Protein AF-A0A3M0XU41-F1 (afdb_monomer)

Mean predicted aligned error: 3.39 Å

Sequence (127 aa):
TLVYRAGGLLGAGFAAAAPRLRTIQAGTVPRFDPAATPPTLIFWAAAWGLRTGDHEEMRLIGPNGQVLTRAHATVPGDRAEWLRYIGRPRPPGGWPRGRYRGLYRVTRTTEAGRVTITETAVEMTVP

Structure (mmCIF, N/CA/C/O backbone):
data_AF-A0A3M0XU41-F1
#
_entry.id   AF-A0A3M0XU41-F1
#
loop_
_atom_site.group_PDB
_atom_site.id
_atom_site.type_symbol
_atom_site.label_atom_id
_atom_site.label_alt_id
_atom_site.label_comp_id
_atom_site.label_asym_id
_atom_site.label_entity_id
_atom_site.label_seq_id
_atom_site.pdbx_PDB_ins_code
_atom_site.Cartn_x
_atom_site.Cartn_y
_atom_site.Cartn_z
_atom_site.occupancy
_atom_site.B_iso_or_equiv
_atom_site.auth_seq_id
_atom_site.auth_comp_id
_atom_site.auth_asym_id
_atom_site.auth_atom_id
_atom_site.pdbx_PDB_model_num
ATOM 1 N N . THR A 1 1 ? -30.105 -6.613 7.903 1.00 53.16 1 THR A N 1
ATOM 2 C CA . THR A 1 1 ? -29.559 -5.632 8.869 1.00 53.16 1 THR A CA 1
ATOM 3 C C . THR A 1 1 ? -28.230 -5.125 8.344 1.00 53.16 1 THR A C 1
ATOM 5 O O . THR A 1 1 ? -27.395 -5.946 7.986 1.00 53.16 1 THR A O 1
ATOM 8 N N . LEU A 1 2 ? -28.039 -3.808 8.220 1.00 52.44 2 LEU A N 1
ATOM 9 C CA . LEU A 1 2 ? -26.741 -3.229 7.851 1.00 52.44 2 LEU A CA 1
ATOM 10 C C . LEU A 1 2 ? -25.818 -3.299 9.072 1.00 52.44 2 LEU A C 1
ATOM 12 O O . LEU A 1 2 ? -26.105 -2.695 10.101 1.00 52.44 2 LEU A O 1
ATOM 16 N N . VAL A 1 3 ? -24.736 -4.068 8.972 1.00 71.25 3 VAL A N 1
ATOM 17 C CA . VAL A 1 3 ? -23.711 -4.129 10.020 1.00 71.25 3 VAL A CA 1
ATOM 18 C C . VAL A 1 3 ? -22.915 -2.826 9.971 1.00 71.25 3 VAL A C 1
ATOM 20 O O . VAL A 1 3 ? -22.330 -2.499 8.936 1.00 71.25 3 VAL A O 1
ATOM 23 N N . TYR A 1 4 ? -22.904 -2.073 11.071 1.00 71.31 4 TYR A N 1
ATOM 24 C CA . TYR A 1 4 ? -22.097 -0.861 11.190 1.00 71.31 4 TYR A CA 1
ATOM 25 C C . TYR A 1 4 ? -20.610 -1.182 10.981 1.00 71.31 4 TYR A C 1
ATOM 27 O O . TYR A 1 4 ? -20.080 -2.127 11.567 1.00 71.31 4 TYR A O 1
ATOM 35 N N . ARG A 1 5 ? -19.928 -0.377 10.159 1.00 76.62 5 ARG A N 1
ATOM 36 C CA . ARG A 1 5 ? -18.479 -0.463 9.945 1.00 76.62 5 ARG A CA 1
ATOM 37 C C . ARG A 1 5 ? -17.820 0.775 10.532 1.00 76.62 5 ARG A C 1
ATOM 39 O O . ARG A 1 5 ? -18.055 1.883 10.066 1.00 76.62 5 ARG A O 1
ATOM 46 N N . ALA A 1 6 ? -16.975 0.569 11.538 1.00 81.62 6 ALA A N 1
ATOM 47 C CA . ALA A 1 6 ? -16.275 1.638 12.251 1.00 81.62 6 ALA A CA 1
ATOM 48 C C . ALA A 1 6 ? -15.100 2.257 11.464 1.00 81.62 6 ALA A C 1
ATOM 50 O O . ALA A 1 6 ? -14.352 3.052 12.030 1.00 81.62 6 ALA A O 1
ATOM 51 N N . GLY A 1 7 ? -14.915 1.839 10.211 1.00 92.31 7 GLY A N 1
ATOM 52 C CA . GLY A 1 7 ? -13.873 2.242 9.276 1.00 92.31 7 GLY A CA 1
ATOM 53 C C . GLY A 1 7 ? -13.804 1.252 8.110 1.00 92.31 7 GLY A C 1
ATOM 54 O O . GLY A 1 7 ? -14.484 0.220 8.119 1.00 92.31 7 GLY A O 1
ATOM 55 N N . GLY A 1 8 ? -12.999 1.555 7.096 1.00 94.75 8 GLY A N 1
ATOM 56 C CA . GLY A 1 8 ? -12.858 0.678 5.936 1.00 94.75 8 GLY A CA 1
ATOM 57 C C . GLY A 1 8 ? -11.866 1.179 4.896 1.00 94.75 8 GLY A C 1
ATOM 58 O O . GLY A 1 8 ? -11.258 2.235 5.052 1.00 94.75 8 GLY A O 1
ATOM 59 N N . LEU A 1 9 ? -11.705 0.411 3.819 1.00 96.19 9 LEU A N 1
ATOM 60 C CA . LEU A 1 9 ? -10.854 0.773 2.687 1.00 96.19 9 LEU A CA 1
ATOM 61 C C . LEU A 1 9 ? -11.561 1.781 1.768 1.00 96.19 9 LEU A C 1
ATOM 63 O O . LEU A 1 9 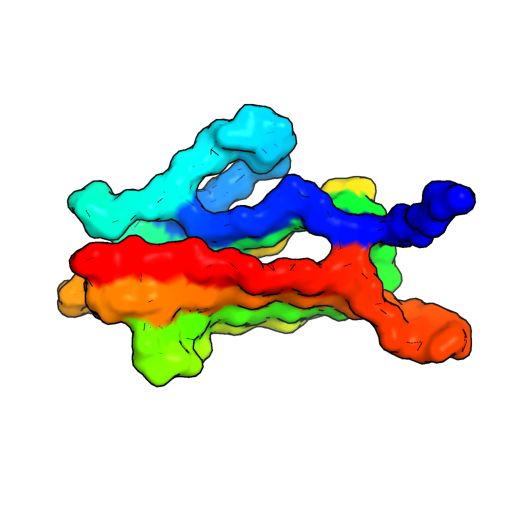? -12.718 1.578 1.405 1.00 96.19 9 LEU A O 1
ATOM 67 N N . LEU A 1 10 ? -10.846 2.826 1.352 1.00 95.81 10 LEU A N 1
ATOM 68 C CA . LEU A 1 10 ? -11.225 3.703 0.236 1.00 95.81 10 LEU A CA 1
ATOM 69 C C . LEU A 1 10 ? -10.660 3.183 -1.090 1.00 95.81 10 LEU A C 1
ATOM 71 O O . LEU A 1 10 ? -11.334 3.203 -2.113 1.00 95.81 10 LEU A O 1
ATOM 75 N N . GLY A 1 11 ? -9.423 2.690 -1.077 1.00 97.12 11 GLY A N 1
ATOM 76 C CA . GLY A 1 11 ? -8.796 2.059 -2.232 1.00 97.12 11 GLY A CA 1
ATOM 77 C C . GLY A 1 11 ? -7.363 1.642 -1.937 1.00 97.12 11 GLY A C 1
ATOM 78 O O . GLY A 1 11 ? -6.773 2.074 -0.950 1.00 97.12 11 GLY A O 1
ATOM 79 N N . ALA A 1 12 ? -6.791 0.807 -2.797 1.00 98.12 12 ALA A N 1
ATOM 80 C CA . ALA A 1 12 ? -5.379 0.455 -2.751 1.00 98.12 12 ALA A CA 1
ATOM 81 C C . ALA A 1 12 ? -4.874 0.118 -4.153 1.00 98.12 12 ALA A C 1
ATOM 83 O O . ALA A 1 12 ? -5.649 -0.304 -5.014 1.00 98.12 12 ALA A O 1
ATOM 84 N N . GLY A 1 13 ? -3.574 0.280 -4.385 1.00 98.06 13 GLY A N 1
ATOM 85 C CA . GLY A 1 13 ? -2.993 -0.024 -5.685 1.00 98.06 13 GLY A CA 1
ATOM 86 C C . GLY A 1 13 ? -1.509 0.283 -5.795 1.00 98.06 13 GLY A C 1
ATOM 87 O O . GLY A 1 13 ? -0.840 0.633 -4.822 1.00 98.06 13 GLY A O 1
ATOM 88 N N . PHE A 1 14 ? -1.008 0.155 -7.021 1.00 98.44 14 PHE A N 1
ATOM 89 C CA . PHE A 1 14 ? 0.368 0.476 -7.375 1.00 98.44 14 PHE A CA 1
ATOM 90 C C . PHE A 1 14 ? 0.416 1.703 -8.278 1.00 98.44 14 PHE A C 1
ATOM 92 O O . PHE A 1 14 ? -0.408 1.840 -9.184 1.00 98.44 14 PHE A O 1
ATOM 99 N N . ALA A 1 15 ? 1.391 2.575 -8.044 1.00 98.06 15 ALA A N 1
ATOM 100 C CA . ALA A 1 15 ? 1.615 3.783 -8.830 1.00 98.06 15 ALA A CA 1
ATOM 101 C C . ALA A 1 15 ? 3.116 4.081 -8.964 1.00 98.06 15 ALA A C 1
ATOM 103 O O . ALA A 1 15 ? 3.938 3.583 -8.193 1.00 98.06 15 ALA A O 1
ATOM 104 N N . ALA A 1 16 ? 3.473 4.906 -9.949 1.00 97.12 16 ALA A N 1
ATOM 105 C CA . ALA A 1 16 ? 4.844 5.393 -10.135 1.00 97.12 16 ALA A CA 1
ATOM 106 C C . ALA A 1 16 ? 5.198 6.572 -9.203 1.00 97.12 16 ALA A C 1
ATOM 108 O O . ALA A 1 16 ? 6.371 6.863 -8.974 1.00 97.12 16 ALA A O 1
ATOM 109 N N . ALA A 1 17 ? 4.181 7.248 -8.663 1.00 95.62 17 ALA A N 1
ATOM 110 C CA . ALA A 1 17 ? 4.292 8.384 -7.754 1.00 95.62 17 ALA A CA 1
ATOM 111 C C . ALA A 1 17 ? 3.220 8.283 -6.658 1.00 95.62 17 ALA A C 1
ATOM 113 O O . ALA A 1 17 ? 2.189 7.635 -6.849 1.00 95.62 17 ALA A O 1
ATOM 114 N N . ALA A 1 18 ? 3.470 8.902 -5.501 1.00 95.31 18 ALA A N 1
ATOM 115 C CA . ALA A 1 18 ? 2.506 8.904 -4.409 1.00 95.31 18 ALA A CA 1
ATOM 116 C C . ALA A 1 18 ? 1.223 9.631 -4.859 1.00 95.31 18 ALA A C 1
ATOM 118 O O . ALA A 1 18 ? 1.309 10.777 -5.316 1.00 95.31 18 ALA A O 1
ATOM 119 N N . PRO A 1 19 ? 0.041 8.994 -4.766 1.00 96.62 19 PRO A N 1
ATOM 120 C CA . PRO A 1 19 ? -1.208 9.643 -5.142 1.00 96.62 19 PRO A CA 1
ATOM 121 C C . PRO A 1 19 ? -1.602 10.716 -4.120 1.00 96.62 19 PRO A C 1
ATOM 123 O O . PRO A 1 19 ? -1.024 10.833 -3.041 1.00 96.62 19 PRO A O 1
ATOM 126 N N . ARG A 1 20 ? -2.639 11.487 -4.449 1.00 96.75 20 ARG A N 1
ATOM 127 C CA . ARG A 1 20 ? -3.324 12.386 -3.507 1.00 96.75 20 ARG A CA 1
ATOM 128 C C . ARG A 1 20 ? -4.709 11.816 -3.190 1.00 96.75 20 ARG A C 1
ATOM 130 O O . ARG A 1 20 ? -5.291 11.132 -4.029 1.00 96.75 20 ARG A O 1
ATOM 137 N N . LEU A 1 21 ? -5.286 12.143 -2.031 1.00 95.19 21 LEU A N 1
ATOM 138 C CA . LEU A 1 21 ? -6.644 11.687 -1.676 1.00 95.19 21 LEU A CA 1
ATOM 139 C C . LEU A 1 21 ? -7.678 12.039 -2.758 1.00 95.19 21 LEU A C 1
ATOM 141 O O . LEU A 1 21 ? -8.398 11.158 -3.216 1.00 95.19 21 LEU A O 1
ATOM 145 N N . ARG A 1 22 ? -7.639 13.270 -3.289 1.00 95.44 22 ARG A N 1
ATOM 146 C CA . ARG A 1 22 ? -8.482 13.702 -4.421 1.00 95.44 22 ARG A CA 1
ATOM 147 C C . ARG A 1 22 ? -8.422 12.751 -5.621 1.00 95.44 22 ARG A C 1
ATOM 149 O O . ARG A 1 22 ? -9.446 12.468 -6.230 1.00 95.44 22 ARG A O 1
ATOM 156 N N . THR A 1 23 ? -7.229 12.289 -6.006 1.00 95.88 23 THR A N 1
ATOM 157 C CA . THR A 1 23 ? -7.085 11.402 -7.176 1.00 95.88 23 THR A CA 1
ATOM 158 C C . THR A 1 23 ? -7.619 10.002 -6.891 1.00 95.88 23 THR A C 1
ATOM 160 O O . THR A 1 23 ? -8.113 9.346 -7.801 1.00 95.88 23 THR A O 1
ATOM 163 N N . ILE A 1 24 ? -7.556 9.558 -5.631 1.00 95.69 24 ILE A N 1
ATOM 164 C CA . ILE A 1 24 ? -8.119 8.276 -5.190 1.00 95.69 24 ILE A CA 1
ATOM 165 C C . ILE A 1 24 ? -9.645 8.339 -5.228 1.00 95.69 24 ILE A C 1
ATOM 167 O O . ILE A 1 24 ? -10.264 7.490 -5.858 1.00 95.69 24 ILE A O 1
ATOM 171 N N . GLN A 1 25 ? -10.239 9.375 -4.633 1.00 92.75 25 GLN A N 1
ATOM 172 C CA . GLN A 1 25 ? -11.690 9.594 -4.625 1.00 92.75 25 GLN A CA 1
ATOM 173 C C . GLN A 1 25 ? -12.265 9.710 -6.042 1.00 92.75 25 GLN A C 1
ATOM 175 O O . GLN A 1 25 ? -13.322 9.161 -6.331 1.00 92.75 25 GLN A O 1
ATOM 180 N N . ALA A 1 26 ? -11.549 10.390 -6.941 1.00 94.75 26 ALA A N 1
ATOM 181 C CA . ALA A 1 26 ? -11.947 10.517 -8.339 1.00 94.75 26 ALA A CA 1
ATOM 182 C C . ALA A 1 26 ? -11.702 9.243 -9.173 1.00 94.75 26 ALA A C 1
ATOM 184 O O . ALA A 1 26 ? -12.075 9.213 -10.342 1.00 94.75 26 ALA A O 1
ATOM 185 N N . GLY A 1 27 ? -11.029 8.221 -8.630 1.00 94.25 27 GLY A N 1
ATOM 186 C CA . GLY A 1 27 ? -10.668 7.011 -9.378 1.00 94.25 27 GLY A CA 1
ATOM 187 C C . GLY A 1 27 ? -9.645 7.249 -10.496 1.00 94.25 27 GLY A C 1
ATOM 188 O O . GLY A 1 27 ? -9.571 6.468 -11.439 1.00 94.25 27 GLY A O 1
ATOM 189 N N . THR A 1 28 ? -8.855 8.322 -10.410 1.00 95.62 28 THR A N 1
ATOM 190 C CA . THR A 1 28 ? -7.939 8.779 -11.473 1.00 95.62 28 THR A CA 1
ATOM 191 C C . THR A 1 28 ? -6.466 8.514 -11.175 1.00 95.62 28 THR A C 1
ATOM 193 O O . THR A 1 28 ? -5.595 9.051 -11.857 1.00 95.62 28 THR A O 1
ATOM 196 N N . VAL A 1 29 ? -6.149 7.699 -10.162 1.00 95.94 29 VAL A N 1
ATOM 197 C CA . VAL A 1 29 ? -4.759 7.309 -9.880 1.00 95.94 29 VAL A CA 1
ATOM 198 C C . VAL A 1 29 ? -4.198 6.534 -11.077 1.00 95.94 29 VAL A C 1
ATOM 200 O O . VAL A 1 29 ? -4.727 5.463 -11.395 1.00 95.94 29 VAL A O 1
ATOM 203 N N . PRO A 1 30 ? -3.124 7.019 -11.729 1.00 94.00 30 PRO A N 1
ATOM 204 C CA . PRO A 1 30 ? -2.494 6.280 -12.811 1.00 94.00 30 PRO A CA 1
ATOM 205 C C . PRO A 1 30 ? -1.998 4.931 -12.301 1.00 94.00 30 PRO A C 1
ATOM 207 O O . PRO A 1 30 ? -1.297 4.855 -11.285 1.00 94.00 30 PRO A O 1
ATOM 210 N N . ARG A 1 31 ? -2.357 3.862 -13.014 1.00 93.19 31 ARG A N 1
ATOM 211 C CA . ARG A 1 31 ? -1.811 2.533 -12.737 1.00 93.19 31 ARG A CA 1
ATOM 212 C C . ARG A 1 31 ? -0.312 2.554 -13.003 1.00 93.19 31 ARG A C 1
ATOM 214 O O . ARG A 1 31 ? 0.157 3.230 -13.915 1.00 93.19 31 ARG A O 1
ATOM 221 N N . PHE A 1 32 ? 0.435 1.808 -12.202 1.00 96.38 32 PHE A N 1
ATOM 222 C CA . PHE A 1 32 ? 1.845 1.593 -12.475 1.00 96.38 32 PHE A CA 1
ATOM 223 C C . PHE A 1 32 ? 2.021 0.901 -13.832 1.00 96.38 32 PHE A C 1
ATOM 225 O O . PHE A 1 32 ? 1.475 -0.178 -14.057 1.00 96.38 32 PHE A O 1
ATOM 232 N N . ASP A 1 33 ? 2.802 1.526 -14.706 1.00 94.50 33 ASP A N 1
ATOM 233 C CA . ASP A 1 33 ? 3.198 0.975 -15.995 1.00 94.50 33 ASP A CA 1
ATOM 234 C C . ASP A 1 33 ? 4.703 0.656 -15.969 1.00 94.50 33 ASP A C 1
ATOM 236 O O . ASP A 1 33 ? 5.523 1.578 -15.906 1.00 94.50 33 ASP A O 1
ATOM 240 N N . PRO A 1 34 ? 5.103 -0.628 -16.005 1.00 89.69 34 PRO A N 1
ATOM 241 C CA . PRO A 1 34 ? 6.509 -1.012 -16.058 1.00 89.69 34 PRO A CA 1
ATOM 242 C C . PRO A 1 34 ? 7.230 -0.532 -17.330 1.00 89.69 34 PRO A C 1
ATOM 244 O O . PRO A 1 34 ? 8.445 -0.303 -17.270 1.00 89.69 34 PRO A O 1
ATOM 247 N N . ALA A 1 35 ? 6.508 -0.379 -18.450 1.00 90.25 35 ALA A N 1
ATOM 248 C CA . ALA A 1 35 ? 7.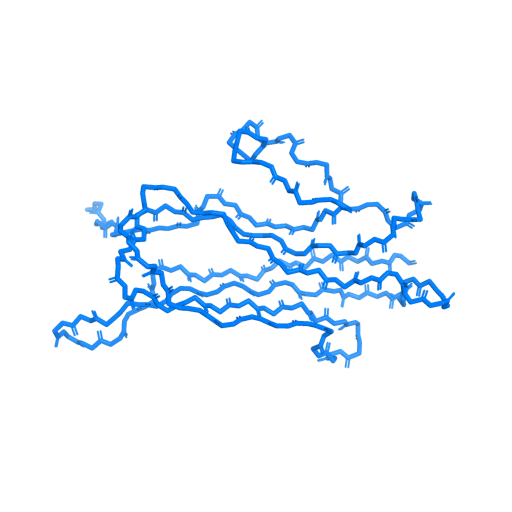058 0.009 -19.751 1.00 90.25 35 ALA A CA 1
ATOM 249 C C . ALA A 1 35 ? 7.489 1.481 -19.785 1.00 90.25 35 ALA A C 1
ATOM 251 O O . ALA A 1 35 ? 8.498 1.808 -20.403 1.00 90.25 35 ALA A O 1
ATOM 252 N N . ALA A 1 36 ? 6.820 2.345 -19.017 1.00 92.38 36 ALA A N 1
ATOM 253 C CA . ALA A 1 36 ? 7.210 3.742 -18.809 1.00 92.38 36 ALA A CA 1
ATOM 254 C C . ALA A 1 36 ? 8.511 3.915 -17.993 1.00 92.38 36 ALA A C 1
ATOM 256 O O . ALA A 1 36 ? 8.929 5.030 -17.688 1.00 92.38 36 ALA A O 1
ATOM 257 N N . THR A 1 37 ? 9.168 2.817 -17.607 1.00 89.81 37 THR A N 1
ATOM 258 C CA . THR A 1 37 ? 10.411 2.799 -16.822 1.00 89.81 37 THR A CA 1
ATOM 259 C C . THR A 1 37 ? 10.386 3.646 -15.537 1.00 89.81 37 THR A C 1
ATOM 261 O O . THR A 1 37 ? 11.345 4.360 -15.247 1.00 89.81 37 THR A O 1
ATOM 264 N N . PRO A 1 38 ? 9.326 3.560 -14.712 1.00 93.94 38 PRO A N 1
ATOM 265 C CA . PRO A 1 38 ? 9.156 4.459 -13.578 1.00 93.94 38 PRO A CA 1
ATOM 266 C C . PRO A 1 38 ? 10.303 4.314 -12.564 1.00 93.94 38 PRO A C 1
ATOM 268 O O . PRO A 1 38 ? 10.754 3.185 -12.313 1.00 93.94 38 PRO A O 1
ATOM 271 N N . PRO A 1 39 ? 10.752 5.426 -11.948 1.00 95.19 39 PRO A N 1
ATOM 272 C CA . PRO A 1 39 ? 11.895 5.432 -11.034 1.00 95.19 39 PRO A CA 1
ATOM 273 C C . PRO A 1 39 ? 11.584 4.772 -9.687 1.00 95.19 39 PRO 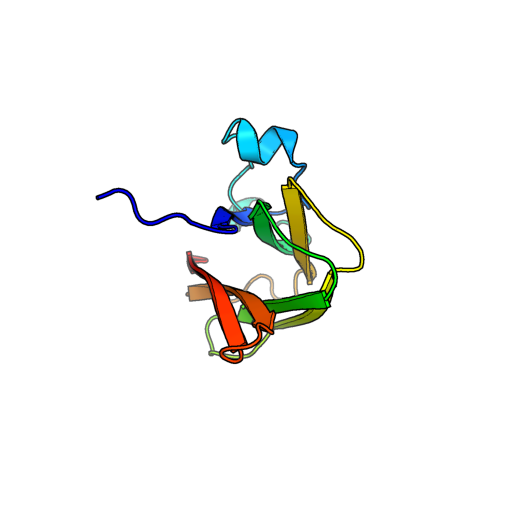A C 1
ATOM 275 O O . PRO A 1 39 ? 12.503 4.372 -8.976 1.00 95.19 39 PRO A O 1
ATOM 278 N N . THR A 1 40 ? 10.303 4.628 -9.340 1.00 97.31 40 THR A N 1
ATOM 279 C CA . THR A 1 40 ? 9.853 4.066 -8.065 1.00 97.31 40 THR A CA 1
ATOM 280 C C . THR A 1 40 ? 8.591 3.242 -8.282 1.00 97.31 40 THR A C 1
ATOM 282 O O . THR A 1 40 ? 7.686 3.660 -8.999 1.00 97.31 40 THR A O 1
ATOM 285 N N . LEU A 1 41 ? 8.514 2.084 -7.631 1.00 97.69 41 LEU A N 1
ATOM 286 C CA . LEU A 1 41 ? 7.278 1.333 -7.447 1.00 97.69 41 LEU A CA 1
ATOM 287 C C . LEU A 1 41 ? 6.693 1.702 -6.088 1.00 97.69 41 LEU A C 1
ATOM 289 O O . LEU A 1 41 ? 7.311 1.435 -5.055 1.00 97.69 41 LEU A O 1
ATOM 293 N N . ILE A 1 42 ? 5.510 2.310 -6.088 1.00 98.19 42 ILE A N 1
ATOM 294 C CA . ILE A 1 42 ? 4.799 2.703 -4.874 1.00 98.19 42 ILE A CA 1
ATOM 295 C C . ILE A 1 42 ? 3.582 1.811 -4.699 1.00 98.19 42 ILE A C 1
ATOM 297 O O . ILE A 1 42 ? 2.757 1.713 -5.602 1.00 98.19 42 ILE A O 1
ATOM 301 N N . PHE A 1 43 ? 3.458 1.204 -3.522 1.00 98.62 43 PHE A N 1
ATOM 302 C CA . PHE A 1 43 ? 2.208 0.621 -3.052 1.00 98.62 43 PHE A CA 1
ATOM 303 C C . PHE A 1 43 ? 1.523 1.629 -2.129 1.00 98.62 43 PHE A C 1
ATOM 305 O O . PHE A 1 43 ? 2.123 2.083 -1.151 1.00 98.62 43 PHE A O 1
ATOM 312 N N . TRP A 1 44 ? 0.284 1.988 -2.451 1.00 98.50 44 TRP A N 1
ATOM 313 C CA . TRP A 1 44 ? -0.527 2.929 -1.688 1.00 98.50 44 TRP A CA 1
ATOM 314 C C . TRP A 1 44 ? -1.823 2.269 -1.221 1.00 98.50 44 TRP A C 1
ATOM 316 O O . TRP A 1 44 ? -2.363 1.382 -1.885 1.00 98.50 44 TRP A O 1
ATOM 326 N N . ALA A 1 45 ? -2.331 2.736 -0.088 1.00 98.25 45 ALA A N 1
ATOM 327 C CA . ALA A 1 45 ? -3.642 2.385 0.426 1.00 98.25 45 ALA A CA 1
ATOM 328 C C . ALA A 1 45 ? -4.268 3.604 1.105 1.00 98.25 45 ALA A C 1
ATOM 330 O O . ALA A 1 45 ? -3.588 4.365 1.796 1.00 98.25 45 ALA A O 1
ATOM 331 N N . ALA A 1 46 ? -5.565 3.786 0.893 1.00 97.81 46 ALA A N 1
ATOM 332 C CA . ALA A 1 46 ? -6.367 4.775 1.581 1.00 97.81 46 ALA A CA 1
ATOM 333 C C . ALA A 1 46 ? -7.505 4.096 2.337 1.00 97.81 46 ALA A C 1
ATOM 335 O O . ALA A 1 46 ? -8.121 3.151 1.840 1.00 97.81 46 ALA A O 1
ATOM 336 N N . ALA A 1 47 ? -7.792 4.604 3.527 1.00 97.38 47 ALA A N 1
ATOM 337 C CA . ALA A 1 47 ? -8.832 4.123 4.419 1.00 97.38 47 ALA A CA 1
ATOM 338 C C . ALA A 1 47 ? -9.608 5.297 5.020 1.00 97.38 47 ALA A C 1
ATOM 340 O O . ALA A 1 47 ? -9.152 6.440 4.985 1.00 97.38 47 ALA A O 1
ATOM 341 N N . TRP A 1 48 ? -10.775 5.006 5.579 1.00 96.69 48 TRP A N 1
ATOM 342 C CA . TRP A 1 48 ? -11.614 5.971 6.276 1.00 96.69 48 TRP A CA 1
ATOM 343 C C . TRP A 1 48 ? -11.975 5.479 7.677 1.00 96.69 48 TRP A C 1
ATOM 345 O O . TRP A 1 48 ? -11.970 4.273 7.943 1.00 96.69 48 TRP A O 1
ATOM 355 N N . GLY A 1 49 ? -12.287 6.417 8.572 1.00 96.38 49 GLY A N 1
ATOM 356 C CA . GLY A 1 49 ? -12.714 6.117 9.943 1.00 96.38 49 GLY A CA 1
ATOM 357 C C . GLY A 1 49 ? -11.618 5.514 10.829 1.00 96.38 49 GLY A C 1
ATOM 358 O O . GLY A 1 49 ? -11.917 4.711 11.718 1.00 96.38 49 GLY A O 1
ATOM 359 N N . LEU A 1 50 ? -10.349 5.863 10.595 1.00 97.12 50 LEU A N 1
ATOM 360 C CA . LEU A 1 50 ? -9.266 5.432 11.481 1.00 97.12 50 LEU A CA 1
ATOM 361 C C . LEU A 1 50 ? -9.260 6.277 12.758 1.00 97.12 50 LEU A C 1
ATOM 363 O O . LEU A 1 50 ? -9.603 7.459 12.738 1.00 97.12 50 LEU A O 1
ATOM 367 N N . ARG A 1 51 ? -8.879 5.664 13.873 1.00 97.00 51 ARG A N 1
ATOM 368 C CA . ARG A 1 51 ? -8.821 6.297 15.192 1.00 97.00 51 ARG A CA 1
ATOM 369 C C . ARG A 1 51 ? -7.390 6.382 15.680 1.00 97.00 51 ARG A C 1
ATOM 371 O O . ARG A 1 51 ? -6.533 5.585 15.296 1.00 97.00 51 ARG A O 1
ATOM 378 N N . THR A 1 52 ? -7.162 7.332 16.572 1.00 97.31 52 THR A N 1
ATOM 379 C CA . THR A 1 52 ? -5.934 7.417 17.359 1.00 97.31 52 THR A CA 1
ATOM 380 C C . THR A 1 52 ? -5.630 6.061 17.995 1.00 97.31 52 THR A C 1
ATOM 382 O O . THR A 1 52 ? -6.501 5.458 18.619 1.00 97.31 52 THR A O 1
ATOM 385 N N . GLY A 1 53 ? -4.404 5.566 17.832 1.00 97.12 53 GLY A N 1
ATOM 386 C CA . GLY A 1 53 ? -4.003 4.267 18.377 1.00 97.12 53 GLY A CA 1
ATOM 387 C C . GLY A 1 53 ? -4.236 3.067 17.452 1.00 97.12 53 GLY A C 1
ATOM 388 O O . GLY A 1 53 ? -3.742 1.985 17.761 1.00 97.12 53 GLY A O 1
ATOM 389 N N . ASP A 1 54 ? -4.921 3.228 16.312 1.00 98.12 54 ASP A N 1
ATOM 390 C CA . ASP A 1 54 ? -5.011 2.158 15.312 1.00 98.12 54 ASP A CA 1
ATOM 391 C C . ASP A 1 54 ? -3.610 1.771 14.817 1.00 98.12 54 ASP A C 1
ATOM 393 O O . ASP A 1 54 ? -2.763 2.631 14.565 1.00 98.12 54 ASP A O 1
ATOM 397 N N . HIS A 1 55 ? -3.368 0.472 14.647 1.00 98.06 55 HIS A N 1
ATOM 398 C CA . HIS A 1 55 ? -2.105 -0.059 14.144 1.00 98.06 55 HIS A CA 1
ATOM 399 C C . HIS A 1 55 ? -2.212 -0.362 12.654 1.00 98.06 55 HIS A C 1
ATOM 401 O O . HIS A 1 55 ? -3.031 -1.184 12.236 1.00 98.06 55 HIS A O 1
ATOM 407 N N . GLU A 1 56 ? -1.351 0.276 11.874 1.00 97.12 56 GLU A N 1
ATOM 408 C CA . GLU A 1 56 ? -1.254 0.164 10.425 1.00 97.12 56 GLU A CA 1
ATOM 409 C C . GLU A 1 56 ? -0.034 -0.671 10.023 1.00 97.12 56 GLU A C 1
ATOM 411 O O . GLU A 1 56 ? 1.074 -0.439 10.510 1.00 97.12 56 GLU A O 1
ATOM 416 N N . GLU A 1 57 ? -0.227 -1.597 9.083 1.00 98.44 57 GLU A N 1
ATOM 417 C CA . GLU A 1 57 ? 0.830 -2.402 8.477 1.00 98.44 57 GLU A CA 1
ATOM 418 C C . GLU A 1 57 ? 0.750 -2.358 6.949 1.00 98.44 57 GLU A C 1
ATOM 420 O O . GLU A 1 57 ? -0.311 -2.565 6.355 1.00 98.44 57 GLU A O 1
ATOM 425 N N . MET A 1 58 ? 1.898 -2.143 6.303 1.00 98.62 58 MET A N 1
ATOM 426 C CA . MET A 1 58 ? 2.050 -2.200 4.850 1.00 98.62 58 MET A CA 1
ATOM 427 C C . MET A 1 58 ? 3.203 -3.115 4.455 1.00 98.62 58 MET A C 1
ATOM 429 O O . MET A 1 58 ? 4.286 -3.040 5.039 1.00 98.62 58 MET A O 1
ATOM 433 N N . ARG A 1 59 ? 3.022 -3.918 3.403 1.00 98.75 59 ARG A N 1
ATOM 434 C CA . ARG A 1 59 ? 4.104 -4.692 2.774 1.00 98.75 59 ARG A CA 1
ATOM 435 C C . ARG A 1 59 ? 4.022 -4.614 1.257 1.00 98.75 59 ARG A C 1
ATOM 437 O O . ARG A 1 59 ? 2.950 -4.792 0.691 1.00 98.75 59 ARG A O 1
ATOM 444 N N . LEU A 1 60 ? 5.171 -4.405 0.621 1.00 98.62 60 LEU A N 1
ATOM 445 C CA . LEU A 1 60 ? 5.372 -4.560 -0.816 1.00 98.62 60 LEU A CA 1
ATOM 446 C C . LEU A 1 60 ? 6.253 -5.787 -1.038 1.00 98.62 60 LEU A C 1
ATOM 448 O O . LEU A 1 60 ? 7.382 -5.840 -0.550 1.00 98.62 60 LEU A O 1
ATOM 452 N N . ILE A 1 61 ? 5.728 -6.768 -1.758 1.00 98.75 61 ILE A N 1
ATOM 453 C CA . ILE A 1 61 ? 6.333 -8.082 -1.957 1.00 98.75 61 ILE A CA 1
ATOM 454 C C . ILE A 1 61 ? 6.655 -8.253 -3.441 1.00 98.75 61 ILE A C 1
ATOM 456 O O . ILE A 1 61 ? 5.818 -7.960 -4.295 1.00 98.75 61 ILE A O 1
ATOM 460 N N . GLY A 1 62 ? 7.875 -8.701 -3.729 1.00 97.75 62 GLY A N 1
ATOM 461 C CA . GLY A 1 62 ? 8.359 -8.975 -5.077 1.00 97.75 62 GLY A CA 1
ATOM 462 C C . GLY A 1 62 ? 7.964 -10.363 -5.599 1.00 97.75 62 GLY A C 1
ATOM 463 O O . GLY A 1 62 ? 7.421 -11.181 -4.853 1.00 97.75 62 GLY A O 1
ATOM 464 N N . PRO A 1 63 ? 8.285 -10.664 -6.867 1.00 97.44 63 PRO A N 1
ATOM 465 C CA . PRO A 1 63 ? 7.875 -11.897 -7.548 1.00 97.44 63 PRO A CA 1
ATOM 466 C C . PRO A 1 63 ? 8.460 -13.183 -6.966 1.00 97.44 63 PRO A C 1
ATOM 468 O O . PRO A 1 63 ? 7.865 -14.244 -7.113 1.00 97.44 63 PRO A O 1
ATOM 471 N N . ASN A 1 64 ? 9.583 -13.092 -6.257 1.00 95.19 64 ASN A N 1
ATOM 472 C CA . ASN A 1 64 ? 10.199 -14.203 -5.532 1.00 95.19 64 ASN A CA 1
ATOM 473 C C . ASN A 1 64 ? 9.650 -14.382 -4.100 1.00 95.19 64 ASN A C 1
ATOM 475 O O . ASN A 1 64 ? 10.194 -15.166 -3.330 1.00 95.19 64 ASN A O 1
ATOM 479 N N . GLY A 1 65 ? 8.625 -13.620 -3.704 1.00 96.25 65 GLY A N 1
ATOM 480 C CA . GLY A 1 65 ? 8.076 -13.636 -2.346 1.00 96.25 65 GLY A CA 1
ATOM 481 C C . GLY A 1 65 ? 8.853 -12.795 -1.324 1.00 96.25 65 GLY A C 1
ATOM 482 O O . GLY A 1 65 ? 8.424 -12.689 -0.175 1.00 96.25 65 GLY A O 1
ATOM 483 N N . GLN A 1 66 ? 9.956 -12.146 -1.714 1.00 97.00 66 GLN A N 1
ATOM 484 C CA . GLN A 1 66 ? 10.719 -11.271 -0.826 1.00 97.00 66 GLN A CA 1
ATOM 485 C C . GLN A 1 66 ? 9.945 -9.987 -0.507 1.00 97.00 66 GLN A C 1
ATOM 487 O O . GLN A 1 66 ? 9.404 -9.328 -1.396 1.00 97.00 66 GLN A O 1
ATOM 492 N N . VAL A 1 67 ? 9.963 -9.567 0.761 1.00 98.06 67 VAL A N 1
ATOM 493 C CA . VAL A 1 67 ? 9.485 -8.238 1.166 1.00 98.06 67 VAL A CA 1
ATOM 494 C C . VAL A 1 67 ? 10.486 -7.179 0.694 1.00 98.06 67 VAL A C 1
ATOM 496 O O . VAL A 1 67 ? 11.584 -7.072 1.236 1.00 98.06 67 VAL A O 1
ATOM 499 N N . LEU A 1 68 ? 10.102 -6.387 -0.307 1.00 97.50 68 LEU A N 1
ATOM 500 C CA . LEU A 1 68 ? 10.925 -5.320 -0.886 1.00 97.50 68 LEU A CA 1
ATOM 501 C C . LEU A 1 68 ? 10.971 -4.078 0.006 1.00 97.50 68 LEU A C 1
ATOM 503 O O . LEU A 1 68 ? 11.988 -3.389 0.065 1.00 97.50 68 LEU A O 1
ATOM 507 N N . THR A 1 69 ? 9.851 -3.778 0.666 1.00 98.19 69 THR A N 1
ATOM 508 C CA . THR A 1 69 ? 9.726 -2.729 1.681 1.00 98.19 69 THR A CA 1
ATOM 509 C C . THR A 1 69 ? 8.491 -2.987 2.549 1.00 98.19 69 THR A C 1
ATOM 511 O O . THR A 1 69 ? 7.549 -3.668 2.128 1.00 98.19 69 THR A O 1
ATOM 514 N N . ARG A 1 70 ? 8.510 -2.483 3.784 1.00 98.31 70 ARG A N 1
ATOM 515 C CA . ARG A 1 70 ? 7.416 -2.595 4.754 1.00 98.31 70 ARG A CA 1
ATOM 516 C C . ARG A 1 70 ? 7.370 -1.370 5.655 1.00 98.31 70 ARG A C 1
ATOM 518 O O . ARG A 1 70 ? 8.399 -0.741 5.882 1.00 98.31 70 ARG A O 1
ATOM 525 N N . ALA A 1 71 ? 6.197 -1.079 6.196 1.00 98.06 71 ALA A N 1
ATOM 526 C CA . ALA A 1 71 ? 6.015 -0.052 7.212 1.00 98.06 71 ALA A CA 1
ATOM 527 C C . ALA A 1 71 ? 5.016 -0.527 8.266 1.00 98.06 71 ALA A C 1
ATOM 529 O O . ALA A 1 71 ? 4.035 -1.189 7.934 1.00 98.06 71 ALA A O 1
ATOM 530 N N . HIS A 1 72 ? 5.274 -0.150 9.516 1.00 97.06 72 HIS A N 1
ATOM 531 C CA . HIS A 1 72 ? 4.358 -0.312 10.638 1.00 97.06 72 HIS A CA 1
ATOM 532 C C . HIS A 1 72 ? 4.269 1.032 11.357 1.00 97.06 72 HIS A C 1
ATOM 534 O O . HIS A 1 72 ? 5.294 1.694 11.540 1.00 97.06 72 HIS A O 1
ATOM 540 N N . ALA A 1 73 ? 3.067 1.467 11.716 1.00 96.19 73 ALA A N 1
ATOM 541 C CA . ALA A 1 73 ? 2.869 2.727 12.421 1.00 96.19 73 ALA A CA 1
ATOM 542 C C . ALA A 1 73 ? 1.587 2.705 13.251 1.00 96.19 73 ALA A C 1
ATOM 544 O O . ALA A 1 73 ? 0.653 1.966 12.950 1.00 96.19 73 ALA A O 1
ATOM 545 N N . THR A 1 74 ? 1.539 3.568 14.259 1.00 97.50 74 THR A N 1
ATOM 546 C CA . THR A 1 74 ? 0.304 3.886 14.973 1.00 97.50 74 THR A CA 1
ATOM 547 C C . THR A 1 74 ? -0.292 5.160 14.388 1.00 97.50 74 THR A C 1
ATOM 549 O O . THR A 1 74 ? 0.432 6.123 14.124 1.00 97.50 74 THR A O 1
ATOM 552 N N . VAL A 1 75 ? -1.606 5.179 14.177 1.00 97.25 75 VAL A N 1
ATOM 553 C CA . VAL A 1 75 ? -2.323 6.361 13.700 1.00 97.25 75 VAL A CA 1
ATOM 554 C C . VAL A 1 75 ? -2.332 7.414 14.824 1.00 97.25 75 VAL A C 1
ATOM 556 O O . VAL A 1 75 ? -2.818 7.128 15.920 1.00 97.25 75 VAL A O 1
ATOM 559 N N . PRO A 1 76 ? -1.790 8.628 14.598 1.00 94.31 76 PRO A N 1
ATOM 560 C CA . PRO A 1 76 ? -1.516 9.587 15.677 1.00 94.31 76 PRO A CA 1
ATOM 561 C C . PRO A 1 76 ? -2.727 10.427 16.113 1.00 94.31 76 PRO A C 1
ATOM 563 O O . PRO A 1 76 ? -2.611 11.231 17.029 1.00 94.31 76 PRO A O 1
ATOM 566 N N . GLY A 1 77 ? -3.860 10.306 15.428 1.00 95.31 77 GLY A N 1
ATOM 567 C CA . GLY A 1 77 ? -5.048 11.129 15.638 1.00 95.31 77 GLY A CA 1
ATOM 568 C C . GLY A 1 77 ? -6.231 10.534 14.887 1.00 95.31 77 GLY A C 1
ATOM 569 O O . GLY A 1 77 ? -6.025 9.717 13.993 1.00 95.31 77 GLY A O 1
ATOM 570 N N . ASP A 1 78 ? -7.451 10.958 15.186 1.00 96.94 78 ASP A N 1
ATOM 571 C CA . ASP A 1 78 ? -8.623 10.477 14.455 1.00 96.94 78 ASP A CA 1
ATOM 572 C C . ASP A 1 78 ? -8.603 10.985 13.006 1.00 96.94 78 ASP A C 1
ATOM 574 O O . ASP A 1 78 ? -8.309 12.151 12.728 1.00 96.94 78 ASP A O 1
ATOM 578 N N . ARG A 1 79 ? -8.877 10.087 12.056 1.00 96.44 79 ARG A N 1
ATOM 579 C CA . ARG A 1 79 ? -8.797 10.349 10.617 1.00 96.44 79 ARG A CA 1
ATOM 580 C C . ARG A 1 79 ? -10.085 9.926 9.934 1.00 96.44 79 ARG A C 1
ATOM 582 O O . ARG A 1 79 ? -10.364 8.736 9.781 1.00 96.44 79 ARG A O 1
ATOM 589 N N . ALA A 1 80 ? -10.830 10.917 9.448 1.00 95.25 80 ALA A N 1
ATOM 590 C CA . ALA A 1 80 ? -11.945 10.675 8.539 1.00 95.25 80 ALA A CA 1
ATOM 591 C C . ALA A 1 80 ? -11.458 9.969 7.267 1.00 95.25 80 ALA A C 1
ATOM 593 O O . ALA A 1 80 ? -12.046 8.971 6.872 1.00 95.25 80 ALA A O 1
ATOM 594 N N . GLU A 1 81 ? -10.333 10.425 6.711 1.00 96.19 81 GLU A N 1
ATOM 595 C CA . GLU A 1 81 ? -9.627 9.797 5.597 1.00 96.19 81 GLU A CA 1
ATOM 596 C C . GLU A 1 81 ? -8.128 9.748 5.889 1.00 96.19 81 GLU A C 1
ATOM 598 O O . GLU A 1 81 ? -7.547 10.677 6.459 1.00 96.19 81 GLU A O 1
ATOM 603 N N . TRP A 1 82 ? -7.494 8.653 5.493 1.00 96.56 82 TRP A N 1
ATOM 604 C CA . TRP A 1 82 ? -6.085 8.392 5.729 1.00 96.56 82 TRP A CA 1
ATOM 605 C C . TRP A 1 82 ? -5.468 7.765 4.489 1.00 96.56 82 TRP A C 1
ATOM 607 O O . TRP A 1 82 ? -5.998 6.790 3.967 1.00 96.56 82 TRP A O 1
ATOM 617 N N . LEU A 1 83 ? -4.352 8.320 4.022 1.00 97.38 83 LEU A N 1
ATOM 618 C CA . LEU A 1 83 ? -3.574 7.790 2.907 1.00 97.38 83 LEU A CA 1
ATOM 619 C C . LEU A 1 83 ? -2.179 7.434 3.405 1.00 97.38 83 LEU A C 1
ATOM 621 O O . LEU A 1 83 ? -1.468 8.290 3.933 1.00 97.38 83 LEU A O 1
ATOM 625 N N . ARG A 1 84 ? -1.765 6.192 3.155 1.00 97.19 84 ARG A N 1
ATOM 626 C CA . ARG A 1 84 ? -0.402 5.724 3.384 1.00 97.19 84 ARG A CA 1
ATOM 627 C C . ARG A 1 84 ? 0.181 5.100 2.127 1.00 97.19 84 ARG A C 1
ATOM 629 O O . ARG A 1 84 ? -0.526 4.533 1.295 1.00 97.19 84 ARG A O 1
ATOM 636 N N . TYR A 1 85 ? 1.496 5.205 1.988 1.00 98.12 85 TYR A N 1
ATOM 637 C CA . TYR A 1 85 ? 2.231 4.544 0.926 1.00 98.12 85 TYR A CA 1
ATOM 638 C C . TYR A 1 85 ? 3.635 4.135 1.372 1.00 98.12 85 TYR A C 1
ATOM 640 O O . TYR A 1 85 ? 4.226 4.729 2.277 1.00 98.12 85 TYR A O 1
ATOM 648 N N . ILE A 1 86 ? 4.169 3.122 0.698 1.00 98.38 86 ILE A N 1
ATOM 649 C CA . ILE A 1 86 ? 5.562 2.676 0.781 1.00 98.38 86 ILE A CA 1
ATOM 650 C C . ILE A 1 86 ? 6.123 2.549 -0.633 1.00 98.38 86 ILE A C 1
ATOM 652 O O . ILE A 1 86 ? 5.394 2.224 -1.570 1.00 98.38 86 ILE A O 1
ATOM 656 N N . GLY A 1 87 ? 7.418 2.813 -0.792 1.00 96.88 87 GLY A N 1
ATOM 657 C CA . GLY A 1 87 ? 8.072 2.839 -2.096 1.00 96.88 87 GLY A CA 1
ATOM 658 C C . GLY A 1 87 ? 9.327 1.982 -2.142 1.00 96.88 87 GLY A C 1
ATOM 659 O O . GLY A 1 87 ? 10.062 1.874 -1.159 1.00 96.88 87 GLY A O 1
ATOM 660 N N . ARG A 1 88 ? 9.585 1.397 -3.309 1.00 97.44 88 ARG A N 1
ATOM 661 C CA . ARG A 1 88 ? 10.859 0.774 -3.661 1.00 97.44 88 ARG A CA 1
ATOM 662 C C . ARG A 1 88 ? 11.436 1.527 -4.862 1.00 97.44 88 ARG A C 1
ATOM 664 O O . ARG A 1 88 ? 10.738 1.607 -5.869 1.00 97.44 88 ARG A O 1
ATOM 671 N N . PRO A 1 89 ? 12.664 2.067 -4.796 1.00 97.19 89 PRO A N 1
ATOM 672 C CA . PRO A 1 89 ? 13.337 2.614 -5.973 1.00 97.19 89 PRO A CA 1
ATOM 673 C C . PRO A 1 89 ? 13.603 1.531 -7.022 1.00 97.19 89 PRO A C 1
ATOM 675 O O . PRO A 1 89 ? 13.806 0.361 -6.673 1.00 97.19 89 PRO A O 1
ATOM 678 N N . ARG A 1 90 ? 13.618 1.924 -8.297 1.00 95.12 90 ARG A N 1
ATOM 679 C CA . ARG A 1 90 ? 13.920 1.038 -9.423 1.00 95.12 90 ARG A CA 1
ATOM 680 C C . ARG A 1 90 ? 15.306 0.417 -9.227 1.00 95.12 90 ARG A C 1
ATOM 682 O O . ARG A 1 90 ? 16.281 1.153 -9.085 1.00 95.12 90 ARG A O 1
ATOM 689 N N . PRO A 1 91 ? 15.421 -0.920 -9.198 1.00 93.12 91 PRO A N 1
ATOM 690 C CA . PRO A 1 91 ? 16.722 -1.567 -9.097 1.00 93.12 91 PRO A CA 1
ATOM 691 C C . PRO A 1 91 ? 17.507 -1.406 -10.416 1.00 93.12 91 PRO A C 1
ATOM 693 O O . PRO A 1 91 ? 16.886 -1.249 -11.471 1.00 93.12 91 PRO A O 1
ATOM 696 N N . PRO A 1 92 ? 18.852 -1.499 -10.394 1.00 91.38 92 PRO A N 1
ATOM 697 C CA . PRO A 1 92 ? 19.685 -1.293 -11.585 1.00 91.38 92 PRO A CA 1
ATOM 698 C C . PRO A 1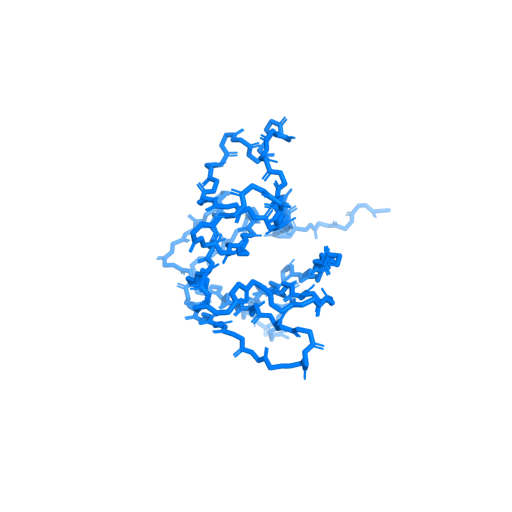 92 ? 19.311 -2.178 -12.785 1.00 91.38 92 PRO A C 1
ATOM 700 O O . PRO A 1 92 ? 19.306 -1.707 -13.915 1.00 91.38 92 PRO A O 1
ATOM 703 N N . GLY A 1 93 ? 18.919 -3.434 -12.542 1.00 90.25 93 GLY A N 1
ATOM 704 C CA . GLY A 1 93 ? 18.477 -4.377 -13.581 1.00 90.25 93 GLY A CA 1
ATOM 705 C C . GLY A 1 93 ? 17.039 -4.175 -14.079 1.00 90.25 93 GLY A C 1
ATOM 706 O O . GLY A 1 93 ? 16.530 -5.009 -14.821 1.00 90.25 93 GLY A O 1
ATOM 707 N N . GLY A 1 94 ? 16.361 -3.103 -13.658 1.00 92.25 94 GLY A N 1
ATOM 708 C CA . GLY A 1 94 ? 14.936 -2.905 -13.908 1.00 92.25 94 GLY A CA 1
ATOM 709 C C . GLY A 1 94 ? 14.053 -3.826 -13.067 1.00 92.25 94 GLY A C 1
ATOM 710 O O . GLY A 1 94 ? 14.531 -4.633 -12.274 1.00 92.25 94 GLY A O 1
ATOM 711 N N . TRP A 1 95 ? 12.738 -3.674 -13.195 1.00 94.50 95 TRP A N 1
ATOM 712 C CA . TRP A 1 95 ? 11.781 -4.438 -12.397 1.00 94.50 95 TRP A CA 1
ATOM 713 C C . TRP A 1 95 ? 11.835 -5.929 -12.748 1.00 94.50 95 TRP A C 1
ATOM 715 O O . TRP A 1 95 ? 11.557 -6.269 -13.899 1.00 94.50 95 TRP A O 1
ATOM 725 N N . PRO A 1 96 ? 12.140 -6.827 -11.788 1.00 95.19 96 PRO A N 1
ATOM 726 C CA . PRO A 1 96 ? 12.014 -8.259 -12.024 1.00 95.19 96 PRO A CA 1
ATOM 727 C C . PRO A 1 96 ? 10.615 -8.618 -12.533 1.00 95.19 96 PRO A C 1
ATOM 729 O O . PRO A 1 96 ? 9.620 -8.141 -11.981 1.00 95.19 96 PRO A O 1
ATOM 732 N N . ARG A 1 97 ? 10.546 -9.453 -13.572 1.00 96.12 97 ARG A N 1
ATOM 733 C CA . ARG A 1 97 ? 9.283 -9.943 -14.143 1.00 96.12 97 ARG A CA 1
ATOM 734 C C . ARG A 1 97 ? 8.528 -10.788 -13.121 1.00 96.12 97 ARG A C 1
ATOM 736 O O . ARG A 1 97 ? 9.132 -11.455 -12.281 1.00 96.12 97 ARG A O 1
ATOM 743 N N . GLY A 1 98 ? 7.206 -10.780 -13.221 1.00 97.25 98 GLY A N 1
ATOM 744 C CA . GLY A 1 98 ? 6.320 -11.585 -12.391 1.00 97.25 98 GLY A CA 1
ATOM 745 C C . GLY A 1 98 ? 5.440 -10.766 -11.455 1.00 97.25 98 GLY A C 1
ATOM 746 O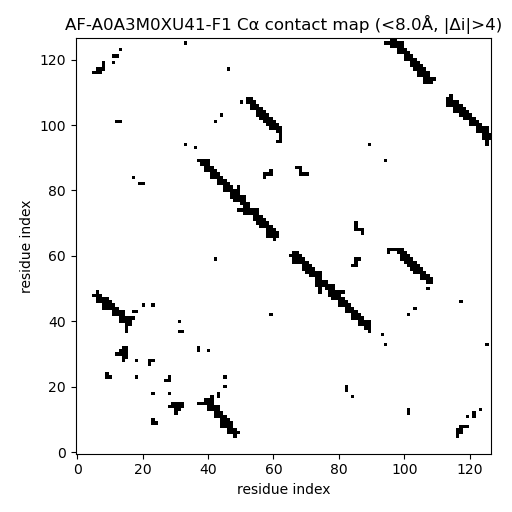 O . GLY A 1 98 ? 5.223 -9.565 -11.633 1.00 97.25 98 GLY A O 1
ATOM 747 N N . ARG A 1 99 ? 4.877 -11.460 -10.467 1.00 98.25 99 ARG A N 1
ATOM 748 C CA . ARG A 1 99 ? 3.786 -10.949 -9.641 1.00 98.25 99 ARG A CA 1
ATOM 749 C C . ARG A 1 99 ? 4.272 -10.224 -8.389 1.00 98.25 99 ARG A C 1
ATOM 751 O O . ARG A 1 99 ? 4.882 -10.820 -7.512 1.00 98.25 99 ARG A O 1
ATOM 758 N N . TYR A 1 100 ? 3.886 -8.968 -8.258 1.00 98.38 100 TYR A N 1
ATOM 759 C CA . TYR A 1 100 ? 4.070 -8.155 -7.063 1.00 98.38 100 TYR A CA 1
ATOM 760 C C . TYR A 1 100 ? 2.789 -8.150 -6.240 1.00 98.38 100 TYR A C 1
ATOM 762 O O . TYR A 1 100 ? 1.688 -8.193 -6.791 1.00 98.38 100 TYR A O 1
ATOM 770 N N . ARG A 1 101 ? 2.929 -8.079 -4.913 1.00 98.62 101 ARG A N 1
ATOM 771 C CA . ARG A 1 101 ? 1.794 -8.046 -3.981 1.00 98.62 101 ARG A CA 1
ATOM 772 C C . ARG A 1 101 ? 1.943 -6.887 -3.006 1.00 98.62 101 ARG A C 1
ATOM 774 O O . ARG A 1 101 ? 3.000 -6.708 -2.404 1.00 98.62 101 ARG A O 1
ATOM 781 N N . GLY A 1 102 ? 0.882 -6.108 -2.861 1.00 98.56 102 GLY A N 1
ATOM 782 C CA . GLY A 1 102 ? 0.746 -5.033 -1.892 1.00 98.56 102 GLY A CA 1
ATOM 783 C C . GLY A 1 102 ? -0.246 -5.471 -0.830 1.00 98.56 102 GLY A C 1
ATOM 784 O O . GLY A 1 102 ? -1.363 -5.855 -1.168 1.00 98.56 102 GLY A O 1
ATOM 785 N N . LEU A 1 103 ? 0.163 -5.459 0.434 1.00 98.69 103 LEU A N 1
ATOM 786 C CA . LEU A 1 103 ? -0.678 -5.851 1.563 1.00 98.69 103 LEU A CA 1
ATOM 787 C C . LEU A 1 103 ? -0.848 -4.666 2.500 1.00 98.69 103 LEU A C 1
ATOM 789 O O . LEU A 1 103 ? 0.152 -4.098 2.941 1.00 98.69 103 LEU A O 1
ATOM 793 N N . TYR A 1 104 ? -2.094 -4.337 2.818 1.00 98.69 104 TYR A N 1
ATOM 794 C CA . TYR A 1 104 ? -2.450 -3.296 3.772 1.00 98.69 104 TYR A CA 1
ATOM 795 C C . TYR A 1 104 ? -3.372 -3.864 4.840 1.00 98.69 104 TYR A C 1
ATOM 797 O O . TYR A 1 104 ? -4.369 -4.501 4.502 1.00 98.69 104 TYR A O 1
ATOM 805 N N . ARG A 1 105 ? -3.063 -3.619 6.112 1.00 98.38 105 ARG A N 1
ATOM 806 C CA . ARG A 1 105 ? -3.916 -4.004 7.236 1.00 98.38 105 ARG A CA 1
ATOM 807 C C . ARG A 1 105 ? -3.960 -2.885 8.265 1.00 98.38 105 ARG A C 1
ATOM 809 O O . ARG A 1 105 ? -2.926 -2.327 8.619 1.00 98.38 105 ARG A O 1
ATOM 816 N N . VAL A 1 106 ? -5.155 -2.618 8.782 1.00 98.25 106 VAL A N 1
ATOM 817 C CA . VAL A 1 106 ? -5.362 -1.778 9.962 1.00 98.25 106 VAL A CA 1
ATOM 818 C C . VAL A 1 106 ? -6.092 -2.579 11.023 1.00 98.25 106 VAL A C 1
ATOM 820 O O . VAL A 1 106 ? -7.125 -3.197 10.752 1.00 98.25 106 VAL A O 1
ATOM 823 N N . THR A 1 107 ? -5.566 -2.548 12.242 1.00 97.81 107 THR A N 1
ATOM 824 C CA . THR A 1 107 ? -6.186 -3.176 13.411 1.00 97.81 107 THR A CA 1
ATOM 825 C C . THR A 1 107 ? -6.425 -2.157 14.513 1.00 97.81 107 THR A C 1
ATOM 827 O O . THR A 1 107 ? -5.662 -1.205 14.662 1.00 97.81 107 THR A O 1
ATOM 830 N N . ARG A 1 108 ? -7.481 -2.371 15.295 1.00 96.44 108 ARG A N 1
ATOM 831 C CA . ARG A 1 108 ? -7.867 -1.525 16.426 1.00 96.44 108 ARG A CA 1
ATOM 832 C C . ARG A 1 108 ? -7.967 -2.372 17.678 1.00 96.44 108 ARG A C 1
ATOM 834 O O . ARG A 1 108 ? -8.588 -3.433 17.650 1.00 96.44 108 ARG A O 1
ATOM 841 N N . THR A 1 109 ? -7.388 -1.901 18.773 1.00 96.00 109 THR A N 1
ATOM 842 C CA . THR A 1 109 ? -7.625 -2.492 20.093 1.00 96.00 109 THR A CA 1
ATOM 843 C C . THR A 1 109 ? -8.928 -1.929 20.655 1.00 96.00 109 THR A C 1
ATOM 845 O O . THR A 1 109 ? -9.128 -0.718 20.682 1.00 96.00 109 THR A O 1
ATOM 848 N N . THR A 1 110 ? -9.826 -2.815 21.067 1.00 92.88 110 THR A N 1
ATOM 849 C CA . THR A 1 110 ? -11.106 -2.505 21.714 1.00 92.88 110 THR A CA 1
ATOM 850 C C . THR A 1 110 ? -11.179 -3.233 23.053 1.00 92.88 110 THR A C 1
ATOM 852 O O . THR A 1 110 ? -10.331 -4.080 23.336 1.00 92.88 110 THR A O 1
ATOM 855 N N . GLU A 1 111 ? -12.205 -2.960 23.857 1.00 92.31 111 GLU A N 1
ATOM 856 C CA . GLU A 1 111 ? -12.463 -3.701 25.103 1.00 92.31 111 GLU A CA 1
ATOM 857 C C . GLU A 1 111 ? -12.611 -5.214 24.865 1.00 92.31 111 GLU A C 1
ATOM 859 O O . GLU A 1 111 ? -12.157 -6.018 25.671 1.00 92.31 111 GLU A O 1
ATOM 864 N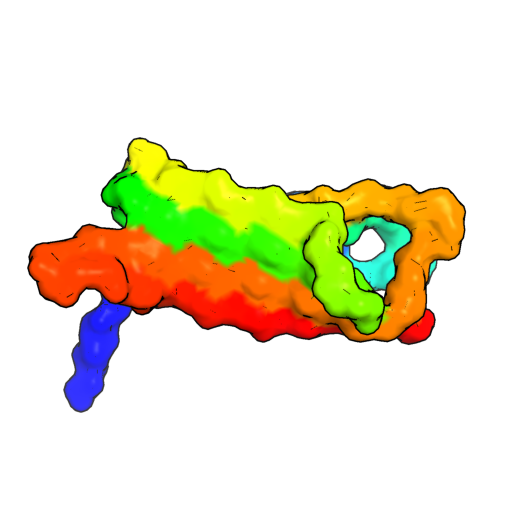 N . ALA A 1 112 ? -13.163 -5.609 23.713 1.00 91.12 112 ALA A N 1
ATOM 865 C CA . ALA A 1 112 ? -13.309 -7.007 23.307 1.00 91.12 112 ALA A CA 1
ATOM 866 C C . ALA A 1 112 ? -12.028 -7.614 22.687 1.00 91.12 112 ALA A C 1
ATOM 868 O O . ALA A 1 112 ? -12.044 -8.756 22.229 1.00 91.12 112 ALA A O 1
ATOM 869 N N . GLY A 1 113 ? -10.924 -6.861 22.633 1.00 93.75 113 GLY A N 1
ATOM 870 C CA . GLY A 1 113 ? -9.656 -7.274 22.031 1.00 93.75 113 GLY A CA 1
ATOM 871 C C . GLY A 1 113 ? -9.344 -6.583 20.701 1.00 93.75 113 GLY A C 1
ATOM 872 O O . GLY A 1 113 ? -9.918 -5.547 20.350 1.00 93.75 113 GLY A O 1
ATOM 873 N N . ARG A 1 114 ? -8.374 -7.133 19.960 1.00 95.06 114 ARG A N 1
ATOM 874 C CA . ARG A 1 114 ? -7.909 -6.571 18.683 1.00 95.06 114 ARG A CA 1
ATOM 875 C C . ARG A 1 114 ? -8.821 -7.005 17.534 1.00 95.06 114 ARG A C 1
ATOM 877 O O . ARG A 1 114 ? -8.933 -8.191 17.247 1.00 95.06 114 ARG A O 1
ATOM 884 N N . VAL A 1 115 ? -9.399 -6.036 16.832 1.00 95.00 115 VAL A N 1
ATOM 885 C CA . VAL A 1 115 ? -10.242 -6.252 15.648 1.00 95.00 115 VAL A CA 1
ATOM 886 C C . VAL A 1 115 ? -9.552 -5.738 14.387 1.00 95.00 115 VAL A C 1
ATOM 888 O O . VAL A 1 115 ? -8.789 -4.771 14.433 1.00 95.00 115 VAL A O 1
ATOM 891 N N . THR A 1 116 ? -9.825 -6.365 13.244 1.00 96.25 116 THR A N 1
ATOM 892 C CA . THR A 1 116 ? -9.378 -5.854 11.940 1.00 96.25 116 THR A CA 1
ATOM 893 C C . THR A 1 116 ? -10.382 -4.826 11.441 1.00 96.25 116 THR A C 1
ATOM 895 O O . THR A 1 116 ? -11.555 -5.143 11.266 1.00 96.25 116 THR A O 1
ATOM 898 N N . ILE A 1 117 ? -9.920 -3.598 11.208 1.00 96.25 117 ILE A N 1
ATOM 899 C CA . ILE A 1 117 ? -10.745 -2.520 10.649 1.00 96.25 117 ILE A CA 1
ATOM 900 C C . ILE A 1 117 ? -10.811 -2.649 9.133 1.00 96.25 117 ILE A C 1
ATOM 902 O O . ILE A 1 117 ? -11.878 -2.558 8.534 1.00 96.25 117 ILE A O 1
ATOM 906 N N . THR A 1 118 ? -9.662 -2.891 8.508 1.00 96.69 118 THR A N 1
ATOM 907 C CA . THR A 1 118 ? -9.587 -3.185 7.084 1.00 96.69 118 THR A CA 1
ATOM 908 C C . THR A 1 118 ? -8.361 -4.028 6.789 1.00 96.69 118 THR A C 1
ATOM 910 O O . THR A 1 118 ? -7.313 -3.872 7.414 1.00 96.69 118 THR A O 1
ATOM 913 N N . GLU A 1 119 ? -8.485 -4.900 5.802 1.00 97.44 119 GLU A N 1
ATOM 914 C CA . GLU A 1 119 ? -7.371 -5.625 5.218 1.00 97.44 119 GLU A CA 1
ATOM 915 C C . GLU A 1 119 ? -7.594 -5.737 3.715 1.00 97.44 119 GLU A C 1
ATOM 917 O O . GLU A 1 119 ? -8.718 -5.936 3.258 1.00 97.44 119 GLU A O 1
ATOM 922 N N . THR A 1 120 ? -6.526 -5.586 2.939 1.00 97.75 120 THR A N 1
ATOM 923 C CA . THR A 1 120 ? -6.572 -5.810 1.500 1.00 97.75 120 THR A CA 1
ATOM 924 C C . THR A 1 120 ? -5.244 -6.330 0.972 1.00 97.75 120 THR A C 1
ATOM 926 O O . THR A 1 120 ? -4.168 -6.010 1.490 1.00 97.75 120 THR A O 1
ATOM 929 N N . ALA A 1 121 ? -5.346 -7.131 -0.083 1.00 98.00 121 ALA A N 1
ATOM 930 C CA . ALA A 1 121 ? -4.236 -7.591 -0.889 1.00 98.00 121 ALA A CA 1
ATOM 931 C C . ALA A 1 121 ? -4.511 -7.207 -2.342 1.00 98.00 121 ALA A C 1
ATOM 933 O O . ALA A 1 121 ? -5.539 -7.581 -2.902 1.00 98.00 121 ALA A O 1
ATOM 934 N N . VAL A 1 122 ? -3.583 -6.474 -2.948 1.00 98.00 122 VAL A N 1
ATOM 935 C CA . VAL A 1 122 ? -3.623 -6.139 -4.373 1.00 98.00 122 VAL A CA 1
ATOM 936 C C . VAL A 1 122 ? -2.426 -6.754 -5.068 1.00 98.00 122 VAL A C 1
ATOM 938 O O . VAL A 1 122 ? -1.325 -6.811 -4.515 1.00 98.00 122 VAL A O 1
ATOM 941 N N . GLU A 1 123 ? -2.642 -7.219 -6.290 1.00 97.94 123 GLU A N 1
ATOM 942 C CA . GLU A 1 123 ? -1.607 -7.847 -7.100 1.00 97.94 123 GLU A CA 1
ATOM 943 C C . GLU A 1 123 ? -1.397 -7.048 -8.384 1.00 97.94 123 GLU A C 1
ATOM 945 O O . GLU A 1 123 ? -2.316 -6.421 -8.911 1.00 97.94 123 GLU A O 1
ATOM 950 N N . MET A 1 124 ? -0.165 -7.057 -8.871 1.00 96.62 124 MET A N 1
ATOM 951 C CA . MET A 1 124 ? 0.207 -6.494 -10.161 1.00 96.62 124 MET A CA 1
ATOM 952 C C . MET A 1 124 ? 1.240 -7.404 -10.803 1.00 96.62 124 MET A C 1
ATOM 954 O O . MET A 1 124 ? 2.111 -7.939 -10.118 1.00 96.62 124 MET A O 1
ATOM 958 N N . THR A 1 125 ? 1.177 -7.542 -12.119 1.00 96.69 125 THR A N 1
ATOM 959 C CA . THR A 1 125 ? 2.147 -8.326 -12.879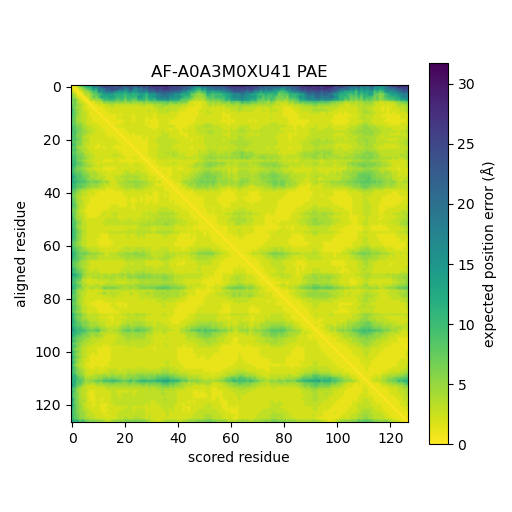 1.00 96.69 125 THR A CA 1
ATOM 960 C C . THR A 1 125 ? 3.028 -7.386 -13.683 1.00 96.69 125 THR A C 1
ATOM 962 O O . THR A 1 125 ? 2.527 -6.565 -14.448 1.00 96.69 125 THR A O 1
ATOM 965 N N . VAL A 1 126 ? 4.340 -7.513 -13.510 1.00 95.25 126 VAL A N 1
ATOM 966 C CA . VAL A 1 126 ?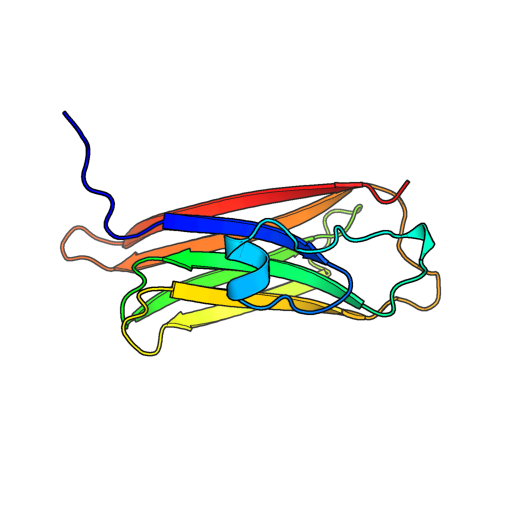 5.316 -6.958 -14.449 1.00 95.25 126 VAL A CA 1
ATOM 967 C C . VAL A 1 126 ? 5.508 -8.013 -15.538 1.00 95.25 126 VAL A C 1
ATOM 969 O O . VAL A 1 126 ? 5.934 -9.119 -15.184 1.00 95.25 126 VAL A O 1
ATOM 972 N N . PRO A 1 127 ? 5.143 -7.721 -16.802 1.00 90.94 127 PRO A N 1
ATOM 973 C CA . PRO A 1 127 ? 5.122 -8.713 -17.865 1.00 90.94 127 PRO A CA 1
ATOM 974 C C . PRO A 1 127 ? 6.513 -9.249 -18.113 1.00 90.94 127 PRO A C 1
ATOM 976 O O . PRO A 1 127 ? 7.456 -8.454 -18.332 1.00 90.94 127 PRO A O 1
#

pLDDT: mean 94.88, std 6.84, range [52.44, 98.75]

Nearest PDB structures (foldseek):
  8wae-assembly2_B  TM=6.354E-01  e=2.731E-02  Flammeovirga sp. OC4
  3dec-assembly1_A  TM=6.180E-01  e=1.668E-02  Bacteroides thetaiotaomicron VPI-5482
  3gqq-assembly5_E  TM=4.069E-01  e=1.339E-02  Homo sapiens
  3gqq-assembly4_D  TM=4.403E-01  e=1.136E-02  Homo sapiens
  8oe4-assembly1_D  TM=4.939E-01  e=1.491E+00  Homo sapiens

Secondary structure (DSSP, 8-state):
-----S-EEEEEEEESS---HHHHHTT-PPPP-STT--SEEEEEEEEEEE-TT-EEEEEEE-TTS-EEEEEEEE--S-EEEEEEEEEEEPPTT-PPSEEEEEEEEEEEEETTEEEEEEEEEEEEEE-

Foldseek 3Di:
DDDDALKEWLDKAKALDFDDPVCSNVVNGDHDDLVVVRFKIKIKTKMANDAFQKKKKKFKAAFVRDTQDIDIDTDHGTGRMDMDMDMHGADPVGHDFFKMKMWIWIWDQDPVGIDTSYIDIDMDGDD

Radius of gyration: 15.45 Å; Cα contacts (8 Å, |Δi|>4): 293; chains: 1; bounding box: 49×28×45 Å

Solvent-accessible surface area (backbone atoms only — not comparable to full-atom values): 7293 Å² total; per-residue (Å²): 133,88,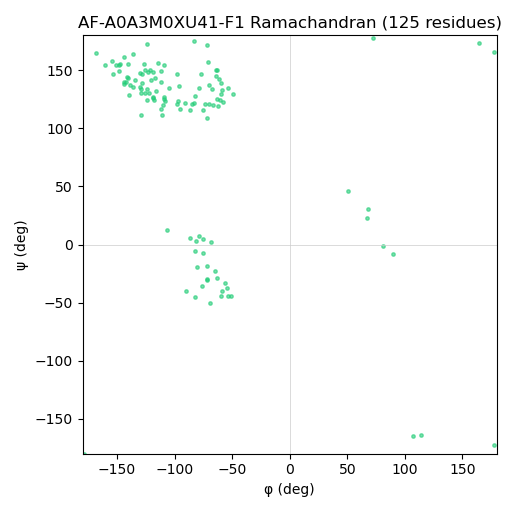78,87,69,80,31,34,74,74,48,72,49,49,17,54,58,88,79,51,70,70,36,56,77,68,70,63,62,62,69,55,53,75,86,77,61,48,66,26,52,25,40,38,41,30,32,28,43,47,41,54,68,23,40,39,39,39,38,36,26,39,58,87,70,46,74,72,40,71,50,75,48,64,37,90,47,75,25,72,64,46,80,51,71,53,68,39,70,56,50,96,88,47,82,74,60,40,50,32,38,35,38,42,39,33,35,36,79,50,97,94,41,81,43,76,52,34,73,51,76,46,76,48,71,39,123